Protein AF-A0A967FEP1-F1 (afdb_monomer_lite)

Structure (mmCIF, N/CA/C/O backbone):
data_AF-A0A967FEP1-F1
#
_entry.id   AF-A0A967FEP1-F1
#
loop_
_atom_site.group_PDB
_atom_site.id
_atom_site.type_symbol
_atom_site.label_atom_id
_atom_site.label_alt_id
_atom_site.label_comp_id
_atom_site.label_asym_id
_atom_site.label_entity_id
_atom_site.label_seq_id
_atom_site.pdbx_PDB_ins_code
_atom_site.Cartn_x
_atom_site.Cartn_y
_atom_site.Cartn_z
_atom_site.occupancy
_atom_site.B_iso_or_equiv
_atom_site.auth_seq_id
_atom_site.auth_comp_id
_atom_site.auth_asym_id
_atom_site.auth_atom_id
_atom_site.pdbx_PDB_model_num
ATOM 1 N N . LEU A 1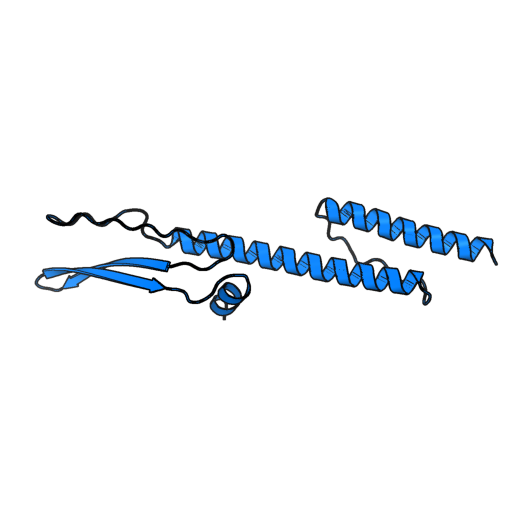 1 ? -27.748 -4.815 37.828 1.00 55.31 1 LEU A N 1
ATOM 2 C CA . LEU A 1 1 ? -26.373 -5.182 37.407 1.00 55.31 1 LEU A CA 1
ATOM 3 C C . LEU A 1 1 ? -26.367 -5.993 36.111 1.00 55.31 1 LEU A C 1
ATOM 5 O O . LEU A 1 1 ? -25.849 -5.476 35.133 1.00 55.31 1 LEU A O 1
ATOM 9 N N . ILE A 1 2 ? -27.031 -7.157 36.043 1.00 57.78 2 ILE A N 1
ATOM 10 C CA . ILE A 1 2 ? -27.041 -8.029 34.844 1.00 57.78 2 ILE A CA 1
ATOM 11 C C . ILE A 1 2 ? -27.476 -7.289 33.562 1.00 57.78 2 ILE A C 1
ATOM 13 O O . ILE A 1 2 ? -26.690 -7.226 32.628 1.00 57.78 2 ILE A O 1
ATOM 17 N N . LYS A 1 3 ? -28.641 -6.614 33.545 1.00 60.53 3 LYS A N 1
ATOM 18 C CA . LYS A 1 3 ? -29.136 -5.864 32.362 1.00 60.53 3 LYS A CA 1
ATOM 19 C C . LYS A 1 3 ? -28.163 -4.811 31.803 1.00 60.53 3 LYS A C 1
ATOM 21 O O . LYS A 1 3 ? -28.164 -4.559 30.603 1.00 60.53 3 LYS A O 1
ATOM 26 N N . ILE A 1 4 ? -27.358 -4.180 32.661 1.00 63.31 4 ILE A N 1
ATOM 27 C CA . ILE A 1 4 ? -26.424 -3.116 32.252 1.00 63.31 4 ILE A CA 1
ATOM 28 C C . ILE A 1 4 ? -25.209 -3.723 31.544 1.00 63.31 4 ILE A C 1
ATOM 30 O O . ILE A 1 4 ? -24.748 -3.183 30.540 1.00 63.31 4 ILE A O 1
ATOM 34 N N . VAL A 1 5 ? -24.720 -4.859 32.044 1.00 61.97 5 VAL A N 1
ATOM 35 C CA . VAL A 1 5 ? -23.590 -5.583 31.450 1.00 61.97 5 VAL A CA 1
ATOM 36 C C . VAL A 1 5 ? -23.993 -6.162 30.092 1.00 61.97 5 VAL A C 1
ATOM 38 O O . VAL A 1 5 ? -23.306 -5.917 29.106 1.00 61.97 5 VAL A O 1
ATOM 41 N N . THR A 1 6 ? -25.162 -6.810 29.994 1.00 68.81 6 THR A N 1
ATOM 42 C CA . THR A 1 6 ? -25.644 -7.382 28.722 1.00 68.81 6 THR A CA 1
ATOM 43 C C . THR A 1 6 ? -25.871 -6.309 27.656 1.00 68.81 6 THR A C 1
ATOM 45 O O . THR A 1 6 ? -25.476 -6.488 26.507 1.00 68.81 6 THR A O 1
ATOM 48 N N . GLY A 1 7 ? -26.458 -5.164 28.029 1.00 73.75 7 GLY A N 1
ATOM 49 C CA . GLY A 1 7 ? -26.685 -4.057 27.097 1.00 73.75 7 GLY A CA 1
ATOM 50 C C . GLY A 1 7 ? -25.388 -3.465 26.534 1.00 73.75 7 GLY A C 1
ATOM 51 O O . GLY A 1 7 ? -25.317 -3.156 25.345 1.00 73.75 7 GLY A O 1
ATOM 52 N N . ARG A 1 8 ? -24.337 -3.361 27.360 1.00 72.75 8 ARG A N 1
ATOM 53 C CA . ARG A 1 8 ? -23.022 -2.870 26.919 1.00 72.75 8 ARG A CA 1
ATOM 54 C C . ARG A 1 8 ? -22.355 -3.825 25.935 1.00 72.75 8 ARG A C 1
ATOM 56 O O . ARG A 1 8 ? -21.932 -3.369 24.876 1.00 72.75 8 ARG A O 1
ATOM 63 N N . THR A 1 9 ? -22.329 -5.122 26.228 1.00 79.75 9 THR A N 1
ATOM 64 C CA . THR A 1 9 ? -21.749 -6.135 25.331 1.00 79.75 9 THR A CA 1
ATOM 65 C C . THR A 1 9 ? -22.437 -6.146 23.967 1.00 79.75 9 THR A C 1
ATOM 67 O O . THR A 1 9 ? -21.765 -6.085 22.940 1.00 79.75 9 THR A O 1
ATOM 70 N N . VAL A 1 10 ? -23.775 -6.130 23.944 1.00 84.81 10 VAL A N 1
ATOM 71 C CA . VAL A 1 10 ? -24.552 -6.100 22.693 1.00 84.81 10 VAL A CA 1
ATOM 72 C C . VAL A 1 10 ? -24.259 -4.833 21.887 1.00 84.81 10 VAL A C 1
ATOM 74 O O . VAL A 1 10 ? -24.097 -4.908 20.670 1.00 84.81 10 VAL A O 1
ATOM 77 N N . SER A 1 11 ? -24.138 -3.677 22.549 1.00 85.12 11 SER A N 1
ATOM 78 C CA . SER A 1 11 ? -23.812 -2.424 21.859 1.00 85.12 11 SER A CA 1
ATOM 79 C C . SER A 1 11 ? -22.428 -2.456 21.205 1.00 85.12 11 SER A C 1
ATOM 81 O O . SER A 1 11 ? -22.302 -2.076 20.048 1.00 85.12 11 SER A O 1
ATOM 83 N N . SER A 1 12 ? -21.412 -2.985 21.893 1.00 86.56 12 SER A N 1
ATOM 84 C CA . SER A 1 12 ? -20.052 -3.073 21.351 1.00 86.56 12 SER A CA 1
ATOM 85 C C . SER A 1 12 ? -19.963 -4.023 20.157 1.00 86.56 12 SER A C 1
ATOM 87 O O . SER A 1 12 ? -19.305 -3.707 19.172 1.00 86.56 12 SER A O 1
ATOM 89 N N . ILE A 1 13 ? -20.654 -5.167 20.207 1.00 88.56 13 ILE A N 1
ATOM 90 C CA . ILE A 1 13 ? -20.698 -6.107 19.076 1.00 88.56 13 ILE A CA 1
ATOM 91 C C . ILE A 1 13 ? -21.392 -5.461 17.871 1.00 88.56 13 ILE A C 1
ATOM 93 O O . ILE A 1 13 ? -20.910 -5.582 16.746 1.00 88.56 13 ILE A O 1
ATOM 97 N N . LYS A 1 14 ? -22.488 -4.728 18.100 1.00 89.88 14 LYS A N 1
ATOM 98 C CA . LYS A 1 14 ? -23.180 -3.986 17.040 1.00 89.88 14 LYS A CA 1
ATOM 99 C C . LYS A 1 14 ? -22.276 -2.923 16.407 1.00 89.88 14 LYS A C 1
ATOM 101 O O . LYS A 1 14 ? -22.254 -2.816 15.186 1.00 89.88 14 LYS A O 1
ATOM 106 N N . ASP A 1 15 ? -21.516 -2.185 17.216 1.00 89.88 15 ASP A N 1
ATOM 107 C CA . ASP A 1 15 ? -20.563 -1.178 16.731 1.00 89.88 15 ASP A CA 1
ATOM 108 C C . ASP A 1 15 ? -19.479 -1.813 15.838 1.00 89.88 15 ASP A C 1
ATOM 110 O O . ASP A 1 15 ? -19.173 -1.284 14.770 1.00 89.88 15 ASP A O 1
ATOM 114 N N . ILE A 1 16 ? -18.938 -2.972 16.235 1.00 90.25 16 ILE A N 1
ATOM 115 C CA . ILE A 1 16 ? -17.950 -3.723 15.441 1.00 90.25 16 ILE A CA 1
ATOM 116 C C . ILE A 1 16 ? -18.553 -4.211 14.122 1.00 90.25 16 ILE A C 1
ATOM 118 O O . ILE A 1 16 ? -17.927 -4.050 13.077 1.00 90.25 16 ILE A O 1
ATOM 122 N N . SER A 1 17 ? -19.767 -4.765 14.148 1.00 90.81 17 SER A N 1
ATOM 123 C CA . SER A 1 17 ? -20.455 -5.222 12.933 1.00 90.81 17 SER A CA 1
ATOM 124 C C . SER A 1 17 ? -20.674 -4.077 11.944 1.00 90.81 17 SER A C 1
ATOM 126 O O . SER A 1 17 ? -20.348 -4.212 10.770 1.00 90.81 17 SER A O 1
ATOM 128 N N . LEU A 1 18 ? -21.156 -2.925 12.421 1.00 89.62 18 LEU A N 1
ATOM 129 C CA . LEU A 1 18 ? -21.359 -1.743 11.579 1.00 89.62 18 LEU A CA 1
ATOM 130 C C . LEU A 1 18 ? -20.041 -1.224 10.993 1.00 89.62 18 LEU A C 1
ATOM 132 O O . LEU A 1 18 ? -19.996 -0.805 9.837 1.00 89.62 18 LEU A O 1
ATOM 136 N N . ALA A 1 19 ? -18.960 -1.253 11.774 1.00 90.31 19 ALA A N 1
ATOM 137 C CA . ALA A 1 19 ? -17.644 -0.875 11.278 1.00 90.31 19 ALA A CA 1
ATOM 138 C C . ALA A 1 19 ? -17.123 -1.861 10.222 1.00 90.31 19 ALA A C 1
ATOM 140 O O . ALA A 1 19 ? -16.536 -1.429 9.233 1.00 90.31 19 ALA A O 1
ATOM 141 N N . ALA A 1 20 ? -17.348 -3.165 10.399 1.00 89.94 20 ALA A N 1
ATOM 142 C CA . ALA A 1 20 ? -16.960 -4.186 9.429 1.00 89.94 20 ALA A CA 1
ATOM 143 C C . ALA A 1 20 ? -17.694 -4.007 8.088 1.00 89.94 20 ALA A C 1
ATOM 145 O O . ALA A 1 20 ? -17.049 -4.026 7.039 1.00 89.94 20 ALA A O 1
ATOM 146 N N . ASP A 1 21 ? -19.002 -3.734 8.126 1.00 90.44 21 ASP A N 1
ATOM 147 C CA . ASP A 1 21 ? -19.793 -3.418 6.930 1.00 90.44 21 ASP A CA 1
ATOM 148 C C . ASP A 1 21 ? -19.269 -2.155 6.227 1.00 90.44 21 ASP A C 1
ATOM 150 O O . ASP A 1 21 ? -19.153 -2.112 5.001 1.00 90.44 21 ASP A O 1
ATOM 154 N N . GLY A 1 22 ? -18.877 -1.136 7.001 1.00 88.31 22 GLY A N 1
ATOM 155 C CA . GLY A 1 22 ? -18.244 0.072 6.471 1.00 88.31 22 GLY A CA 1
ATOM 156 C C . GLY A 1 22 ? -16.914 -0.209 5.762 1.00 88.31 22 GLY A C 1
ATOM 157 O O . GLY A 1 22 ? -16.681 0.302 4.665 1.00 88.31 22 GLY A O 1
ATOM 158 N N . ILE A 1 23 ? -16.061 -1.061 6.340 1.00 88.56 23 ILE A N 1
ATOM 159 C CA . ILE A 1 23 ? -14.778 -1.460 5.736 1.00 88.56 23 ILE A CA 1
ATOM 160 C C . ILE A 1 23 ? -14.997 -2.197 4.412 1.00 88.56 23 ILE A C 1
ATOM 162 O O . ILE A 1 23 ? -14.259 -1.947 3.459 1.00 88.56 23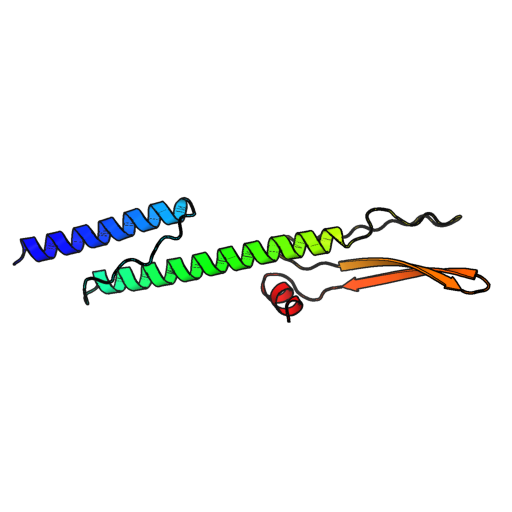 ILE A O 1
ATOM 166 N N . ALA A 1 24 ? -16.015 -3.057 4.318 1.00 83.44 24 ALA A N 1
ATOM 167 C CA . ALA A 1 24 ? -16.345 -3.764 3.078 1.00 83.44 24 ALA A CA 1
ATOM 168 C C . ALA A 1 24 ? -16.708 -2.806 1.927 1.00 83.44 24 ALA A C 1
ATOM 170 O O . ALA A 1 24 ? -16.496 -3.129 0.761 1.00 83.44 24 ALA A O 1
ATOM 171 N N . GLN A 1 25 ? -17.192 -1.604 2.249 1.00 86.25 25 GLN A N 1
ATOM 172 C CA . GLN A 1 25 ? -17.471 -0.529 1.292 1.00 86.25 25 GLN A CA 1
ATOM 173 C C . GLN A 1 25 ? -16.279 0.429 1.089 1.00 86.25 25 GLN A C 1
ATOM 175 O O . GLN A 1 25 ? -16.415 1.463 0.438 1.00 86.25 25 GLN A O 1
ATOM 180 N N . GLY A 1 26 ? -15.107 0.118 1.655 1.00 83.00 26 GLY A N 1
ATOM 181 C CA . GLY A 1 26 ? -13.899 0.944 1.571 1.00 83.00 26 GLY A CA 1
ATOM 182 C C . GLY A 1 26 ? -13.844 2.105 2.570 1.00 83.00 26 GLY A C 1
ATOM 183 O O . GLY A 1 26 ? -12.928 2.927 2.507 1.00 83.00 26 GLY A O 1
ATOM 184 N N . ASN A 1 27 ? -14.783 2.191 3.516 1.00 86.12 27 ASN A N 1
ATOM 185 C CA . ASN A 1 27 ? -14.792 3.228 4.543 1.00 86.12 27 ASN A CA 1
ATOM 186 C C . ASN A 1 27 ? -13.990 2.790 5.778 1.00 86.12 27 ASN A C 1
ATOM 188 O O . ASN A 1 27 ? -14.516 2.207 6.726 1.00 86.12 27 ASN A O 1
ATOM 192 N N . PHE A 1 28 ? -12.701 3.127 5.788 1.00 81.69 28 PHE A N 1
ATOM 193 C CA . PHE A 1 28 ? -11.798 2.907 6.923 1.00 81.69 28 PHE A CA 1
ATOM 194 C C . PHE A 1 28 ? -11.917 4.032 7.956 1.00 81.69 28 PHE A C 1
ATOM 196 O O . PHE A 1 28 ? -10.958 4.788 8.167 1.00 81.69 28 PHE A O 1
ATOM 203 N N . GLY A 1 29 ? -13.117 4.166 8.530 1.00 74.75 29 GLY A N 1
ATOM 204 C CA . GLY A 1 29 ? -13.492 5.187 9.507 1.00 74.75 29 GLY A CA 1
ATOM 205 C C . GLY A 1 29 ? -12.610 5.225 10.765 1.00 74.75 29 GLY A C 1
ATOM 206 O O . GLY A 1 29 ? -11.531 4.638 10.848 1.00 74.75 29 GLY A O 1
ATOM 207 N N . LYS A 1 30 ? -13.043 5.977 11.781 1.00 77.31 30 LYS A N 1
ATOM 208 C CA . LYS A 1 30 ? -12.270 6.098 13.028 1.00 77.31 30 LYS A CA 1
ATOM 209 C C . LYS A 1 30 ? -12.243 4.772 13.794 1.00 77.31 30 LYS A C 1
ATOM 211 O O . LYS A 1 30 ? -13.209 4.017 13.771 1.00 77.31 30 LYS A O 1
ATOM 216 N N . LEU A 1 31 ? -11.139 4.543 14.509 1.00 80.88 31 LEU A N 1
ATOM 217 C CA . LEU A 1 31 ? -10.980 3.408 15.420 1.00 80.88 31 LEU A CA 1
ATOM 218 C C . LEU A 1 31 ? -12.140 3.357 16.418 1.00 80.88 31 LEU A C 1
ATOM 220 O O . LEU A 1 31 ? -12.542 4.387 16.970 1.00 80.88 31 LEU A O 1
ATOM 224 N N . LEU A 1 32 ? -12.644 2.153 16.672 1.00 90.25 32 LEU A N 1
ATOM 225 C CA . LEU A 1 32 ? -13.695 1.948 17.656 1.00 90.25 32 LEU A CA 1
ATOM 226 C C . LEU A 1 32 ? -13.137 2.169 19.068 1.00 90.25 32 LEU A C 1
ATOM 228 O O . LEU A 1 32 ? -12.050 1.669 19.383 1.00 90.25 32 LEU A O 1
ATOM 232 N N . PRO A 1 33 ? -13.849 2.897 19.942 1.00 88.69 33 PRO A N 1
ATOM 233 C CA . PRO A 1 33 ? -13.404 3.103 21.310 1.00 88.69 33 PRO A CA 1
ATOM 234 C C . PRO A 1 33 ? -13.458 1.787 22.090 1.00 88.69 33 PRO A C 1
ATOM 236 O O . PRO A 1 33 ? -14.469 1.085 22.090 1.00 88.69 33 PRO A O 1
ATOM 239 N N . VAL A 1 34 ? -12.383 1.479 22.810 1.00 90.31 34 VAL A N 1
ATOM 240 C CA . VAL A 1 34 ? -12.322 0.306 23.687 1.00 90.31 34 VAL A CA 1
ATOM 241 C C . VAL A 1 34 ? -13.015 0.650 25.006 1.00 90.31 34 VAL A C 1
ATOM 243 O O . VAL A 1 34 ? -12.455 1.346 25.849 1.00 90.31 34 VAL A O 1
ATOM 246 N N . LYS A 1 35 ? -14.267 0.206 25.161 1.00 86.25 35 LYS A N 1
ATOM 247 C CA . LYS A 1 35 ? -15.136 0.572 26.299 1.00 86.25 35 LYS A CA 1
ATOM 248 C C . LYS A 1 35 ? -14.947 -0.321 27.533 1.00 86.25 35 LYS A C 1
ATOM 250 O O . LYS A 1 35 ? -15.364 0.062 28.624 1.00 86.25 35 LYS A O 1
ATOM 255 N N . THR A 1 36 ? -14.369 -1.509 27.363 1.00 84.25 36 THR A N 1
ATOM 256 C CA . THR A 1 36 ? -14.270 -2.553 28.394 1.00 84.25 36 THR A CA 1
ATOM 257 C C . THR A 1 36 ? -12.869 -3.175 28.426 1.00 84.25 36 THR A C 1
ATOM 259 O O . THR A 1 36 ? -12.104 -3.073 27.466 1.00 84.25 36 THR A O 1
ATOM 262 N N . GLN A 1 37 ? -12.505 -3.788 29.556 1.00 88.00 37 GLN A N 1
ATOM 263 C CA . GLN A 1 37 ? -11.235 -4.514 29.737 1.00 88.00 37 GLN A CA 1
ATOM 264 C C . GLN A 1 37 ? -11.416 -6.043 29.694 1.00 88.00 37 GLN A C 1
ATOM 266 O O . GLN A 1 37 ? -10.526 -6.778 30.098 1.00 88.00 37 GLN A O 1
ATOM 271 N N . ASP A 1 38 ? -12.566 -6.503 29.211 1.00 89.12 38 ASP A N 1
ATOM 272 C CA . ASP A 1 38 ? -12.935 -7.911 29.044 1.00 89.12 38 ASP A CA 1
ATOM 273 C C . ASP A 1 38 ? -12.648 -8.399 27.605 1.00 89.12 38 ASP A C 1
ATOM 275 O O . ASP A 1 38 ? -11.997 -7.707 26.809 1.00 89.12 38 ASP A O 1
ATOM 279 N N . GLU A 1 39 ? -13.169 -9.574 27.252 1.00 89.44 39 GLU A N 1
ATOM 280 C CA . GLU A 1 39 ? -13.043 -10.198 25.932 1.00 89.44 39 GLU A CA 1
ATOM 281 C C . GLU A 1 39 ? -13.624 -9.316 24.815 1.00 89.44 39 GLU A C 1
ATOM 283 O O . GLU A 1 39 ? -13.108 -9.285 23.699 1.00 89.44 39 GLU A O 1
ATOM 288 N N . VAL A 1 40 ? -14.669 -8.534 25.106 1.00 90.19 40 VAL A N 1
ATOM 289 C CA . VAL A 1 40 ? -15.271 -7.593 24.144 1.00 90.19 40 VAL A CA 1
ATOM 290 C C . VAL A 1 40 ? -14.311 -6.437 23.864 1.00 90.19 40 VAL A C 1
ATOM 292 O O . VAL A 1 40 ? -14.166 -5.980 22.723 1.00 90.19 40 VAL A O 1
ATOM 295 N N . GLY A 1 41 ? -13.615 -5.972 24.900 1.00 90.75 41 GLY A N 1
ATOM 296 C CA . GLY A 1 41 ? -12.561 -4.974 24.775 1.00 90.75 41 GLY A CA 1
ATOM 297 C C . GLY A 1 41 ? -11.373 -5.491 23.969 1.00 90.75 41 GLY A C 1
ATOM 298 O O . GLY A 1 41 ? -10.834 -4.772 23.124 1.00 90.75 41 GLY A O 1
ATOM 299 N N . GLU A 1 42 ? -10.981 -6.744 24.191 1.00 93.50 42 GLU A N 1
ATOM 300 C CA . GLU A 1 42 ? -9.924 -7.404 23.424 1.00 93.50 42 GLU A CA 1
ATOM 301 C C . GLU A 1 42 ? -10.302 -7.575 21.951 1.00 93.50 42 GLU A C 1
ATOM 303 O O . GLU A 1 42 ? -9.519 -7.211 21.072 1.00 93.50 42 GLU A O 1
ATOM 308 N N . LEU A 1 43 ? -11.527 -8.019 21.669 1.00 91.81 43 LEU A N 1
ATOM 309 C CA . LEU A 1 43 ? -12.049 -8.130 20.310 1.00 91.81 43 LEU A CA 1
ATOM 310 C C . LEU A 1 43 ? -12.017 -6.777 19.588 1.00 91.81 43 LEU A C 1
ATOM 312 O O . LEU A 1 43 ? -11.573 -6.699 18.444 1.00 91.81 43 LEU A O 1
ATOM 316 N N . THR A 1 44 ? -12.410 -5.699 20.274 1.00 92.69 44 THR A N 1
ATOM 317 C CA . THR A 1 44 ? -12.357 -4.333 19.726 1.00 92.69 44 THR A CA 1
ATOM 318 C C . THR A 1 44 ? -10.922 -3.929 19.368 1.00 92.69 44 THR A C 1
ATOM 320 O O . THR A 1 44 ? -10.682 -3.361 18.303 1.00 92.69 44 THR A O 1
ATOM 323 N N . ARG A 1 45 ? -9.939 -4.248 20.225 1.00 94.12 45 ARG A N 1
ATOM 324 C CA . ARG A 1 45 ? -8.512 -3.990 19.952 1.00 94.12 45 ARG A CA 1
ATOM 325 C C . ARG A 1 45 ? -8.013 -4.779 18.742 1.00 94.12 45 ARG A C 1
ATOM 327 O O . ARG A 1 45 ? -7.361 -4.202 17.872 1.00 94.12 45 ARG A O 1
ATOM 334 N N . SER A 1 46 ? -8.339 -6.066 18.668 1.00 93.75 46 SER A N 1
ATOM 335 C CA . SER A 1 46 ? -7.953 -6.940 17.555 1.00 93.75 46 SER A CA 1
ATOM 336 C C . SER A 1 46 ? -8.575 -6.487 16.233 1.00 93.75 46 SER A C 1
ATOM 338 O O . SER A 1 46 ? -7.876 -6.406 15.223 1.00 93.75 46 SER A O 1
ATOM 340 N N . PHE A 1 47 ? -9.849 -6.091 16.252 1.00 92.56 47 PHE A N 1
ATOM 341 C CA . PHE A 1 47 ? -10.536 -5.512 15.100 1.00 92.56 47 PHE A CA 1
ATOM 342 C C . PHE A 1 47 ? -9.869 -4.212 14.630 1.00 92.56 47 PHE A C 1
ATOM 344 O O . PHE A 1 47 ? -9.515 -4.082 13.460 1.00 92.56 47 PHE A O 1
ATOM 351 N N . ASN A 1 48 ? -9.614 -3.278 15.550 1.00 93.12 48 ASN A N 1
ATOM 352 C CA . ASN A 1 48 ? -8.924 -2.021 15.253 1.00 93.12 48 ASN A CA 1
ATOM 353 C C . ASN A 1 48 ? -7.536 -2.250 14.631 1.00 93.12 48 ASN A C 1
ATOM 355 O O . ASN A 1 48 ? -7.176 -1.582 13.660 1.00 93.12 48 ASN A O 1
ATOM 359 N N . LYS A 1 49 ? -6.765 -3.210 15.161 1.00 93.25 49 LYS A N 1
ATOM 360 C CA . LYS A 1 49 ? -5.452 -3.586 14.618 1.00 93.25 49 LYS A CA 1
ATOM 361 C C . LYS A 1 49 ? -5.569 -4.125 13.191 1.00 93.25 49 LYS A C 1
ATOM 363 O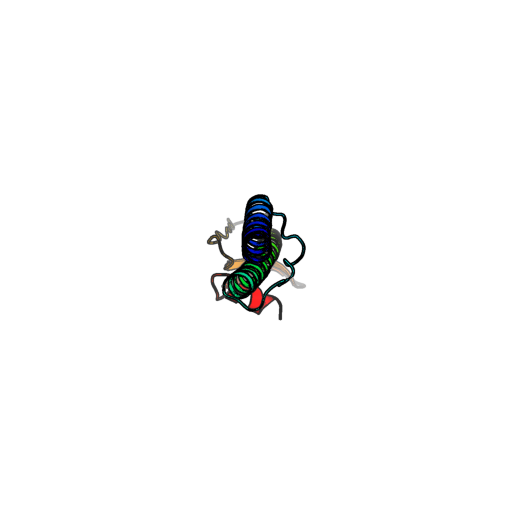 O . LYS A 1 49 ? -4.810 -3.700 12.323 1.00 93.25 49 LYS A O 1
ATOM 368 N N . MET A 1 50 ? -6.524 -5.020 12.942 1.00 92.19 50 MET A N 1
ATOM 369 C CA . MET A 1 50 ? -6.766 -5.590 11.615 1.00 92.19 50 MET A CA 1
ATOM 370 C C . MET A 1 50 ? -7.183 -4.516 10.606 1.00 92.19 50 MET A C 1
ATOM 372 O O . MET A 1 50 ? -6.625 -4.458 9.513 1.00 92.19 50 MET A O 1
ATOM 376 N N . MET A 1 51 ? -8.106 -3.628 10.987 1.00 90.88 51 MET A N 1
ATOM 377 C CA . MET A 1 51 ? -8.546 -2.511 10.148 1.00 90.88 51 MET A CA 1
ATOM 378 C C . MET A 1 51 ? -7.374 -1.602 9.768 1.00 90.88 51 MET A C 1
ATOM 380 O O . MET A 1 51 ? -7.231 -1.240 8.602 1.00 90.88 51 MET A O 1
ATOM 384 N N . PHE A 1 52 ? -6.525 -1.249 10.737 1.00 89.12 52 PHE A N 1
ATOM 385 C CA . PHE A 1 52 ? -5.351 -0.416 10.491 1.00 89.12 52 PHE A CA 1
ATOM 386 C C . PHE A 1 52 ? -4.383 -1.081 9.503 1.00 89.12 52 PHE A C 1
ATOM 388 O O . PHE A 1 52 ? -4.013 -0.480 8.498 1.00 89.12 52 PHE A O 1
ATOM 395 N N . GLN A 1 53 ? -4.039 -2.350 9.735 1.00 89.31 53 GLN A N 1
ATOM 396 C CA . GLN A 1 53 ? -3.143 -3.101 8.852 1.00 89.31 53 GLN A CA 1
ATOM 397 C C . GLN A 1 53 ? -3.713 -3.272 7.440 1.00 89.31 53 GLN A C 1
ATOM 399 O O . GLN A 1 53 ? -2.971 -3.193 6.462 1.00 89.31 53 GLN A O 1
ATOM 404 N N . LEU A 1 54 ? -5.022 -3.499 7.316 1.00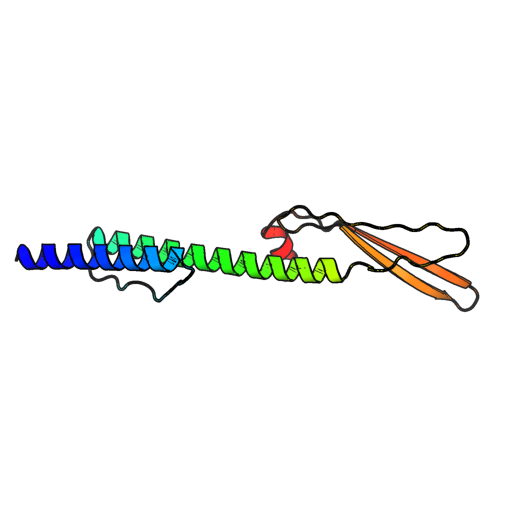 88.44 54 LEU A N 1
ATOM 405 C CA . LEU A 1 54 ? -5.686 -3.606 6.021 1.00 88.44 54 LEU A CA 1
ATOM 406 C C . LEU A 1 54 ? -5.640 -2.275 5.261 1.00 88.44 54 LEU A C 1
ATOM 408 O O . LEU A 1 54 ? -5.297 -2.261 4.079 1.00 88.44 54 LEU A O 1
ATOM 412 N N . LYS A 1 55 ? -5.926 -1.161 5.944 1.00 87.56 55 LYS A N 1
ATOM 413 C CA . LYS A 1 55 ? -5.853 0.187 5.369 1.00 87.56 55 LYS A CA 1
ATOM 414 C C . LYS A 1 55 ? -4.454 0.500 4.840 1.00 87.56 55 LYS A C 1
ATOM 416 O O . LYS A 1 55 ? -4.324 0.963 3.708 1.00 87.56 55 LYS A O 1
ATOM 421 N N . ASP A 1 56 ? -3.420 0.213 5.628 1.00 86.44 56 ASP A N 1
ATOM 422 C CA . ASP A 1 56 ? -2.030 0.433 5.220 1.00 86.44 56 ASP A CA 1
ATOM 423 C C . ASP A 1 56 ? -1.648 -0.436 4.019 1.00 86.44 56 ASP A C 1
ATOM 425 O O . ASP A 1 56 ? -1.075 0.070 3.055 1.00 86.44 56 ASP A O 1
ATOM 429 N N . ARG A 1 57 ? -2.033 -1.719 4.013 1.00 84.69 57 ARG A N 1
ATOM 430 C CA . ARG A 1 57 ? -1.793 -2.613 2.866 1.00 84.69 57 ARG A CA 1
ATOM 431 C C . ARG A 1 57 ? -2.442 -2.102 1.585 1.00 84.69 57 ARG A C 1
ATOM 433 O O . ARG A 1 57 ? -1.804 -2.125 0.537 1.00 84.69 57 ARG A O 1
ATOM 440 N N . ILE A 1 58 ? -3.685 -1.628 1.661 1.00 85.81 58 ILE A N 1
ATOM 441 C CA . ILE A 1 58 ? -4.390 -1.065 0.502 1.00 85.81 58 ILE A CA 1
ATOM 442 C C . ILE A 1 58 ? -3.687 0.198 0.011 1.00 85.81 58 ILE A C 1
ATOM 444 O O . ILE A 1 58 ? -3.452 0.330 -1.187 1.00 85.81 58 ILE A O 1
ATOM 448 N N . ARG A 1 59 ? -3.297 1.096 0.923 1.00 84.94 59 ARG A N 1
ATOM 449 C CA . ARG A 1 59 ? -2.582 2.327 0.570 1.00 84.94 59 ARG A CA 1
ATOM 450 C C . ARG A 1 59 ? -1.253 2.038 -0.123 1.00 84.94 59 ARG A C 1
ATOM 452 O O . ARG A 1 59 ? -0.954 2.665 -1.134 1.00 84.94 59 ARG A O 1
ATOM 459 N N . ILE A 1 60 ? -0.473 1.094 0.405 1.00 82.38 60 ILE A N 1
ATOM 460 C CA . ILE A 1 60 ? 0.789 0.669 -0.210 1.00 82.38 60 ILE A CA 1
ATOM 461 C C . ILE A 1 60 ? 0.506 0.113 -1.603 1.00 82.38 60 ILE A C 1
ATOM 463 O O . ILE A 1 60 ? 1.084 0.595 -2.568 1.00 82.38 60 ILE A O 1
ATOM 467 N N . LYS A 1 61 ? -0.450 -0.814 -1.739 1.00 79.50 61 LYS A N 1
ATOM 468 C CA . LYS A 1 61 ? -0.818 -1.389 -3.040 1.00 79.50 61 LYS A CA 1
ATOM 469 C C . LYS A 1 61 ? -1.228 -0.323 -4.065 1.00 79.50 61 LYS A C 1
ATOM 471 O O . LYS A 1 61 ? -0.837 -0.406 -5.221 1.00 79.50 61 LYS A O 1
ATOM 476 N N . GLN A 1 62 ? -1.974 0.699 -3.651 1.00 82.75 62 GLN A N 1
ATOM 477 C CA . GLN A 1 62 ? -2.340 1.813 -4.530 1.00 82.75 62 GLN A CA 1
ATOM 478 C C . GLN A 1 62 ? -1.123 2.631 -4.974 1.00 82.75 62 GLN A C 1
ATOM 480 O O . GLN A 1 62 ? -1.006 2.938 -6.156 1.00 82.75 62 GLN A O 1
ATOM 485 N N . ALA A 1 63 ? -0.208 2.956 -4.057 1.00 77.81 63 ALA A N 1
ATOM 486 C CA . ALA A 1 63 ? 1.018 3.676 -4.399 1.00 77.81 63 ALA A CA 1
ATOM 487 C C . ALA A 1 63 ? 1.888 2.884 -5.390 1.00 77.81 63 ALA A C 1
ATOM 489 O O . ALA A 1 63 ? 2.436 3.459 -6.326 1.00 77.81 63 ALA A O 1
ATOM 490 N N . LEU A 1 64 ? 1.949 1.561 -5.223 1.00 73.81 64 LEU A N 1
ATOM 491 C CA . LEU A 1 64 ? 2.642 0.662 -6.142 1.00 73.81 64 LEU A CA 1
ATOM 492 C C . LEU A 1 64 ? 2.033 0.655 -7.540 1.00 73.81 64 LEU A C 1
ATOM 494 O O . LEU A 1 64 ? 2.767 0.742 -8.519 1.00 73.81 64 LEU A O 1
ATOM 498 N N . ASN A 1 65 ? 0.704 0.591 -7.639 1.00 73.94 65 ASN A N 1
ATOM 499 C CA . ASN A 1 65 ? 0.019 0.635 -8.929 1.00 73.94 65 ASN A CA 1
ATOM 500 C C . ASN A 1 65 ? 0.342 1.930 -9.691 1.00 73.94 65 ASN A C 1
ATOM 502 O O . ASN A 1 65 ? 0.612 1.883 -10.885 1.00 73.94 65 ASN A O 1
ATOM 506 N N . VAL A 1 66 ? 0.373 3.070 -8.993 1.00 78.69 66 VAL A N 1
ATOM 507 C CA . VAL A 1 66 ? 0.746 4.359 -9.599 1.00 78.69 66 VAL A CA 1
ATOM 508 C C . VAL A 1 66 ? 2.209 4.358 -10.045 1.00 78.69 66 VAL A C 1
ATOM 510 O O . VAL A 1 66 ? 2.513 4.794 -11.150 1.00 78.69 66 VAL A O 1
ATOM 513 N N . ALA A 1 67 ? 3.126 3.851 -9.217 1.00 72.38 67 ALA A N 1
ATOM 514 C CA . ALA A 1 67 ? 4.537 3.752 -9.589 1.0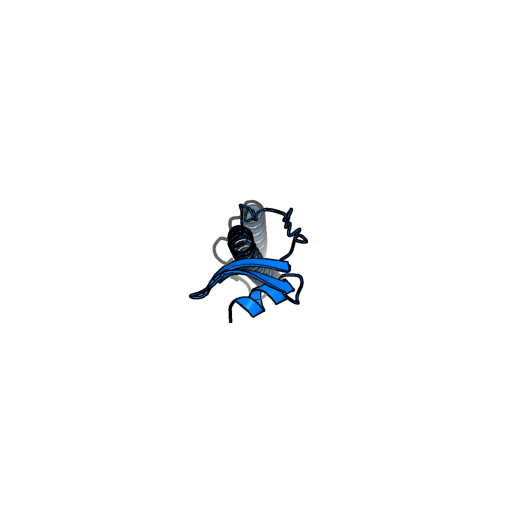0 72.38 67 ALA A CA 1
ATOM 515 C C . ALA A 1 67 ? 4.745 2.866 -10.832 1.00 72.38 67 ALA A C 1
ATOM 517 O O . ALA A 1 67 ? 5.542 3.208 -11.704 1.00 72.38 67 ALA A O 1
ATOM 518 N N . MET A 1 68 ? 3.989 1.770 -10.943 1.00 71.44 68 MET A N 1
ATOM 519 C CA . MET A 1 68 ? 4.000 0.892 -12.114 1.00 71.44 68 MET A CA 1
ATOM 520 C C . MET A 1 68 ? 3.512 1.612 -13.374 1.00 71.44 68 MET A C 1
ATOM 522 O O . MET A 1 68 ? 4.151 1.515 -14.417 1.00 71.44 68 MET A O 1
ATOM 526 N N . GLU A 1 69 ? 2.416 2.366 -13.277 1.00 73.69 69 GLU A N 1
ATOM 527 C CA . GLU A 1 69 ? 1.887 3.157 -14.392 1.00 73.69 69 GLU A CA 1
ATOM 528 C C . GLU A 1 69 ? 2.909 4.197 -14.876 1.00 73.69 69 GLU A C 1
ATOM 530 O O . GLU A 1 69 ? 3.126 4.355 -16.076 1.00 73.69 69 GLU A O 1
ATOM 535 N N . VAL A 1 70 ? 3.605 4.868 -13.952 1.00 75.94 70 VAL A N 1
ATOM 536 C CA . VAL A 1 70 ? 4.685 5.804 -14.297 1.00 75.94 70 VAL A CA 1
ATOM 537 C C . VAL A 1 70 ? 5.828 5.088 -15.019 1.00 75.94 70 VAL A C 1
ATOM 539 O O . VAL A 1 70 ? 6.267 5.570 -16.057 1.00 75.94 70 VAL A O 1
ATOM 542 N N . GLN A 1 71 ? 6.286 3.934 -14.521 1.00 68.00 71 GLN A N 1
ATOM 543 C CA . GLN A 1 71 ? 7.347 3.157 -15.176 1.00 68.00 71 GLN A CA 1
ATOM 544 C C . GLN A 1 71 ? 6.965 2.695 -16.583 1.00 68.00 71 GLN A C 1
ATOM 546 O O . GLN A 1 71 ? 7.786 2.773 -17.491 1.00 68.00 71 GLN A O 1
ATOM 551 N N . GLN A 1 72 ? 5.723 2.256 -16.784 1.00 70.88 72 GLN A N 1
ATOM 552 C CA . GLN A 1 72 ? 5.236 1.854 -18.104 1.00 70.88 72 GLN A CA 1
ATOM 553 C C . GLN A 1 72 ? 5.206 3.029 -19.085 1.00 70.88 72 GLN A C 1
ATOM 555 O O . GLN A 1 72 ? 5.552 2.860 -20.250 1.00 70.88 72 GLN A O 1
ATOM 560 N N . ASN A 1 73 ? 4.857 4.225 -18.607 1.00 73.31 73 ASN A N 1
ATOM 561 C CA . ASN A 1 73 ? 4.863 5.444 -19.414 1.00 73.31 73 ASN A CA 1
ATOM 562 C C . ASN A 1 73 ? 6.272 5.995 -19.705 1.00 73.31 73 ASN A C 1
ATOM 564 O O . ASN A 1 73 ? 6.403 6.876 -20.551 1.00 73.31 73 ASN A O 1
ATOM 568 N N . LEU A 1 74 ? 7.315 5.509 -19.022 1.00 72.69 74 LEU A N 1
ATOM 569 C CA . LEU A 1 74 ? 8.708 5.852 -19.335 1.00 72.69 74 LEU A CA 1
ATOM 570 C C . LEU A 1 74 ? 9.261 5.048 -20.517 1.00 72.69 74 LEU A C 1
ATOM 572 O O . LEU A 1 74 ? 10.295 5.425 -21.062 1.00 72.69 74 LEU A O 1
ATOM 576 N N . LEU A 1 75 ? 8.606 3.952 -20.913 1.00 77.38 75 LEU A N 1
ATOM 577 C CA . LEU A 1 75 ? 9.054 3.157 -22.051 1.00 77.38 75 LEU A CA 1
ATOM 578 C C . LEU A 1 75 ? 8.801 3.903 -23.373 1.00 77.38 75 LEU A C 1
ATOM 580 O O . LEU A 1 75 ? 7.761 4.552 -23.525 1.00 77.38 75 LEU A O 1
ATOM 584 N N . PRO A 1 76 ? 9.701 3.773 -24.365 1.00 74.81 76 PRO A N 1
ATOM 585 C CA . PRO A 1 76 ? 9.512 4.364 -25.683 1.00 74.81 76 PRO A CA 1
ATOM 586 C C . PRO A 1 76 ? 8.200 3.894 -26.328 1.00 74.81 76 PRO A C 1
ATOM 588 O O . PRO A 1 76 ? 8.034 2.708 -26.629 1.00 74.81 76 PRO A O 1
ATOM 591 N N . LEU A 1 77 ? 7.278 4.836 -26.560 1.00 69.94 77 LEU A N 1
ATOM 592 C CA . LEU A 1 77 ? 6.015 4.593 -27.273 1.00 69.94 77 LEU A CA 1
ATOM 593 C C . LEU A 1 77 ? 6.224 4.389 -28.778 1.00 69.94 77 LEU A C 1
ATOM 595 O O . LEU A 1 77 ? 5.451 3.679 -29.420 1.00 69.94 77 LEU A O 1
ATOM 599 N N . GLU A 1 78 ? 7.267 5.001 -29.335 1.00 74.81 78 GLU A N 1
ATOM 600 C CA . GLU A 1 78 ? 7.629 4.884 -30.742 1.00 74.81 78 GLU A CA 1
ATOM 601 C C . GLU A 1 78 ? 9.046 4.333 -30.883 1.00 74.81 78 GLU A C 1
ATOM 603 O O . GLU A 1 78 ? 9.966 4.728 -30.167 1.00 74.81 78 GLU A O 1
ATOM 608 N N . MET A 1 79 ? 9.213 3.406 -31.825 1.00 80.69 79 MET A N 1
ATOM 609 C CA . MET A 1 79 ? 10.517 2.838 -32.148 1.00 80.69 79 MET A CA 1
ATOM 610 C C . MET A 1 79 ? 11.269 3.787 -33.089 1.00 80.69 79 MET A C 1
ATOM 612 O O . MET A 1 79 ? 10.668 4.284 -34.051 1.00 80.69 79 MET A O 1
ATOM 616 N N . PRO A 1 80 ? 12.574 4.019 -32.874 1.00 80.31 80 PRO A N 1
ATOM 617 C CA . PRO A 1 80 ? 13.367 4.836 -33.779 1.00 80.31 80 PRO A CA 1
ATOM 618 C C . PRO A 1 80 ? 13.409 4.199 -35.173 1.00 80.31 80 PRO A C 1
ATOM 620 O O . PRO A 1 80 ? 13.657 3.002 -35.328 1.00 80.31 80 PRO A O 1
ATOM 623 N N . LYS A 1 81 ? 13.180 5.010 -36.209 1.00 78.69 81 LYS A N 1
ATOM 624 C CA . LYS A 1 81 ? 13.233 4.564 -37.607 1.00 78.69 81 LYS A CA 1
ATOM 625 C C . LYS A 1 81 ? 14.625 4.804 -38.169 1.00 78.69 81 LYS A C 1
ATOM 627 O O . LYS A 1 81 ? 14.964 5.929 -38.525 1.00 78.69 81 LYS A O 1
ATOM 632 N N . ILE A 1 82 ? 15.411 3.739 -38.283 1.00 80.31 82 ILE A N 1
ATOM 633 C CA . ILE A 1 82 ? 16.759 3.792 -38.855 1.00 80.31 82 ILE A CA 1
ATOM 634 C C . ILE A 1 82 ? 16.775 3.034 -40.179 1.00 80.31 82 ILE A C 1
ATOM 636 O O . ILE A 1 82 ? 16.318 1.898 -40.272 1.00 80.31 82 ILE A O 1
ATOM 640 N N . ALA A 1 83 ? 17.304 3.670 -41.225 1.00 80.19 83 ALA A N 1
ATOM 641 C CA . ALA A 1 83 ? 17.396 3.057 -42.544 1.00 80.19 83 ALA A CA 1
ATOM 642 C C . ALA A 1 83 ? 18.223 1.759 -42.485 1.00 80.19 83 ALA A C 1
ATOM 644 O O . ALA A 1 83 ? 19.379 1.770 -42.070 1.00 80.19 83 ALA A O 1
ATOM 645 N N . GLY A 1 84 ? 17.623 0.647 -42.916 1.00 81.62 84 GLY A N 1
ATOM 646 C CA . GLY A 1 84 ? 18.262 -0.673 -42.924 1.00 81.62 84 GLY A CA 1
ATOM 647 C C . GLY A 1 84 ? 18.109 -1.491 -41.636 1.00 81.62 84 GLY A C 1
ATOM 648 O O . GLY A 1 84 ? 18.586 -2.622 -41.607 1.00 81.62 84 GLY A O 1
ATOM 649 N N . LEU A 1 85 ? 17.432 -0.971 -40.605 1.00 79.88 85 LEU A N 1
ATOM 650 C CA . LEU A 1 85 ? 17.152 -1.675 -39.348 1.00 79.88 85 LEU A CA 1
ATOM 651 C C . LEU A 1 85 ? 15.645 -1.714 -39.070 1.00 79.88 85 LEU A C 1
ATOM 653 O O . LEU A 1 85 ? 14.957 -0.703 -39.195 1.00 79.88 85 LEU A O 1
ATOM 657 N N . ASP A 1 86 ? 15.151 -2.881 -38.659 1.00 83.00 86 ASP A N 1
ATOM 658 C CA . ASP A 1 86 ? 13.798 -3.063 -38.127 1.00 83.00 86 ASP A CA 1
ATOM 659 C C . ASP A 1 86 ? 13.902 -3.251 -36.609 1.00 83.00 86 ASP A C 1
ATOM 661 O O . ASP A 1 86 ? 14.523 -4.207 -36.139 1.00 83.00 86 ASP A O 1
ATOM 665 N N . ILE A 1 87 ? 13.386 -2.286 -35.843 1.00 81.94 87 ILE A N 1
ATOM 666 C CA . ILE A 1 87 ? 13.550 -2.210 -34.387 1.00 81.94 87 ILE A CA 1
ATOM 667 C C . ILE A 1 87 ? 12.173 -2.314 -33.736 1.00 81.94 87 ILE A C 1
ATOM 669 O O . ILE A 1 87 ? 11.284 -1.509 -34.007 1.00 81.94 87 ILE A O 1
ATOM 673 N N . ALA A 1 88 ? 12.020 -3.287 -32.839 1.00 81.31 88 ALA A N 1
ATOM 674 C CA . ALA A 1 88 ? 10.824 -3.483 -32.034 1.00 81.31 88 ALA A CA 1
ATOM 675 C C . ALA A 1 88 ? 11.203 -3.766 -30.575 1.00 81.31 88 ALA A C 1
ATOM 677 O O . ALA A 1 88 ? 12.163 -4.482 -30.296 1.00 81.31 88 ALA A O 1
ATOM 678 N N . GLY A 1 89 ? 10.417 -3.224 -29.650 1.00 78.75 89 GLY A N 1
ATOM 679 C CA . GLY A 1 89 ? 10.564 -3.403 -28.210 1.00 78.75 89 GLY A CA 1
ATOM 680 C C . GLY A 1 89 ? 9.197 -3.578 -27.560 1.00 78.75 89 GLY A C 1
ATOM 681 O O . GLY A 1 89 ? 8.211 -2.970 -27.980 1.00 78.75 89 GLY A O 1
ATOM 682 N N . LYS A 1 90 ? 9.118 -4.460 -26.567 1.00 77.50 90 LYS A N 1
ATOM 683 C CA . LYS A 1 90 ? 7.916 -4.667 -25.760 1.00 77.50 90 LYS A CA 1
ATOM 684 C C . LYS A 1 90 ? 8.332 -5.172 -24.388 1.00 77.50 90 LYS A C 1
ATOM 686 O O . LYS A 1 90 ? 9.026 -6.179 -24.306 1.00 77.50 90 LYS A O 1
ATOM 691 N N . SER A 1 91 ? 7.864 -4.508 -23.337 1.00 74.44 91 SER A N 1
ATOM 692 C CA . SER A 1 91 ? 7.993 -4.987 -21.959 1.00 74.44 91 SER A CA 1
ATOM 693 C C . SER A 1 91 ? 6.635 -5.507 -21.484 1.00 74.44 91 SER A C 1
ATOM 695 O O . SER A 1 91 ? 5.612 -4.844 -21.675 1.00 74.44 91 SER A O 1
ATOM 697 N N . ILE A 1 92 ? 6.597 -6.728 -20.946 1.00 71.31 92 ILE A N 1
ATOM 698 C CA . ILE A 1 92 ? 5.379 -7.373 -20.436 1.00 71.31 92 ILE A CA 1
ATOM 699 C C . ILE A 1 92 ? 5.594 -7.636 -18.950 1.00 71.31 92 ILE A C 1
ATOM 701 O O . ILE A 1 92 ? 6.381 -8.499 -18.577 1.00 71.31 92 ILE A O 1
ATOM 705 N N . TYR A 1 93 ? 4.883 -6.885 -18.115 1.00 65.88 93 TYR A N 1
ATOM 706 C CA . TYR A 1 93 ? 5.008 -6.951 -16.663 1.00 65.88 93 TYR A CA 1
ATOM 707 C C . TYR A 1 93 ? 4.179 -8.109 -16.089 1.00 65.88 93 TYR A C 1
ATOM 709 O O . TYR A 1 93 ? 3.080 -8.390 -16.572 1.00 65.88 93 TYR A O 1
ATOM 717 N N . CYS A 1 94 ? 4.674 -8.731 -15.016 1.00 57.22 94 CYS A N 1
ATOM 718 C CA . CYS A 1 94 ? 3.859 -9.563 -14.126 1.00 57.22 94 CYS A CA 1
ATOM 719 C C . CYS A 1 94 ? 3.176 -8.667 -13.076 1.00 57.22 94 CYS A C 1
ATOM 721 O O . CYS A 1 94 ? 3.780 -7.707 -12.603 1.00 57.22 94 CYS A O 1
ATOM 723 N N . ASP A 1 95 ? 1.938 -8.996 -12.701 1.00 53.62 95 ASP A N 1
ATOM 724 C CA . ASP A 1 95 ? 0.943 -8.165 -11.989 1.00 53.62 95 ASP A CA 1
ATOM 725 C C . ASP A 1 95 ? 1.389 -7.343 -10.750 1.00 53.62 95 ASP A C 1
ATOM 727 O O . ASP A 1 95 ? 0.633 -6.485 -10.293 1.00 53.62 95 ASP A O 1
ATOM 731 N N . GLU A 1 96 ? 2.566 -7.576 -10.158 1.00 54.25 96 GLU A N 1
ATOM 732 C CA . GLU A 1 96 ? 2.932 -7.052 -8.831 1.00 54.25 96 GLU A CA 1
ATOM 733 C C . GLU A 1 96 ? 4.195 -6.175 -8.767 1.00 54.25 96 GLU A C 1
ATOM 735 O O . GLU A 1 96 ? 4.713 -5.960 -7.678 1.00 54.25 96 GLU A O 1
ATOM 740 N N . THR A 1 97 ? 4.630 -5.564 -9.871 1.00 55.25 97 THR A N 1
ATOM 741 C CA . THR A 1 97 ? 5.840 -4.712 -9.989 1.00 55.25 97 THR A CA 1
ATOM 742 C C . THR A 1 97 ? 7.124 -5.530 -10.109 1.00 55.25 97 THR A C 1
ATOM 744 O O . THR A 1 97 ? 7.430 -6.385 -9.280 1.00 55.25 97 THR A O 1
ATOM 747 N N . GLY A 1 98 ? 7.834 -5.280 -11.201 1.00 56.22 98 GLY A N 1
ATOM 748 C CA . GLY A 1 98 ? 8.963 -6.053 -11.702 1.00 56.22 98 GLY A CA 1
ATOM 749 C C . GLY A 1 98 ? 8.937 -5.906 -13.215 1.00 56.22 98 GLY A C 1
ATOM 750 O O . GLY A 1 98 ? 7.948 -6.290 -13.845 1.00 56.22 98 GLY A O 1
ATOM 751 N N . GLY A 1 99 ? 9.939 -5.236 -13.773 1.00 62.94 99 GLY A N 1
ATOM 752 C CA . GLY A 1 99 ? 9.903 -4.835 -15.168 1.00 62.94 99 GLY A CA 1
ATOM 753 C C . GLY A 1 99 ? 11.275 -4.622 -15.758 1.00 62.94 99 GLY A C 1
ATOM 754 O O . GLY A 1 99 ? 12.102 -3.916 -15.184 1.00 62.94 99 GLY A O 1
ATOM 755 N N . ASP A 1 100 ? 11.454 -5.175 -16.947 1.00 73.56 100 ASP A N 1
ATOM 756 C CA . ASP A 1 100 ? 12.544 -4.806 -17.830 1.00 73.56 100 ASP A CA 1
ATOM 757 C C . ASP A 1 100 ? 12.258 -3.406 -18.381 1.00 73.56 100 ASP A C 1
ATOM 759 O O . ASP A 1 100 ? 11.156 -3.133 -18.877 1.00 73.56 100 ASP A O 1
ATOM 763 N N . PHE A 1 101 ? 13.243 -2.515 -18.300 1.00 74.75 101 PHE A N 1
ATOM 764 C CA . PHE A 1 101 ? 13.204 -1.220 -18.966 1.00 74.75 101 PHE A CA 1
ATOM 765 C C . PHE A 1 101 ? 14.104 -1.247 -20.197 1.00 74.75 101 PHE A C 1
ATOM 767 O O . PHE A 1 101 ? 15.166 -1.872 -20.198 1.00 74.75 101 PHE A O 1
ATOM 774 N N . TYR A 1 102 ? 13.693 -0.538 -21.241 1.00 78.94 102 TYR A N 1
ATOM 775 C CA . TYR A 1 102 ? 14.555 -0.248 -22.375 1.00 78.94 102 TYR A CA 1
ATOM 776 C C . TYR A 1 102 ? 14.367 1.198 -22.819 1.00 78.94 102 TYR A C 1
ATOM 778 O O . TYR A 1 102 ? 13.287 1.759 -22.651 1.00 78.94 102 TYR A O 1
ATOM 786 N N . ASP A 1 103 ? 15.416 1.788 -23.382 1.00 82.44 103 ASP A N 1
ATOM 787 C CA . ASP A 1 103 ? 15.390 3.142 -23.927 1.00 82.44 103 ASP A CA 1
ATOM 788 C C . ASP A 1 103 ? 16.289 3.260 -25.166 1.00 82.44 103 ASP A C 1
ATOM 790 O O . ASP A 1 103 ? 17.284 2.537 -25.312 1.00 82.44 103 ASP A O 1
ATOM 794 N N . PHE A 1 104 ? 15.930 4.181 -26.056 1.00 82.38 104 PHE A N 1
ATOM 795 C CA . PHE A 1 104 ? 16.627 4.477 -27.300 1.00 82.38 104 PHE A CA 1
ATOM 796 C C . PHE A 1 104 ? 17.189 5.894 -27.238 1.00 82.38 104 PHE A C 1
ATOM 798 O O . PHE A 1 104 ? 16.453 6.875 -27.287 1.00 82.38 104 PHE A O 1
ATOM 805 N N . ILE A 1 105 ? 18.511 6.006 -27.162 1.00 81.50 105 ILE A N 1
ATOM 806 C CA . ILE A 1 105 ? 19.199 7.286 -27.014 1.00 81.50 105 ILE A CA 1
ATOM 807 C C . ILE A 1 105 ? 19.889 7.612 -28.332 1.00 81.50 105 ILE A C 1
ATOM 809 O O . ILE A 1 105 ? 20.809 6.909 -28.759 1.00 81.50 105 ILE A O 1
ATOM 813 N N . GLU A 1 106 ? 19.477 8.700 -28.975 1.00 77.88 106 GLU A N 1
ATOM 814 C CA . GLU A 1 106 ? 20.193 9.213 -30.138 1.00 77.88 106 GLU A CA 1
ATOM 815 C C . GLU A 1 106 ? 21.516 9.846 -29.697 1.00 77.88 106 GLU A C 1
ATOM 817 O O . GLU A 1 106 ? 21.561 10.786 -28.902 1.00 77.88 106 GLU A O 1
ATOM 822 N N . VAL A 1 107 ? 22.624 9.328 -30.222 1.00 78.06 107 VAL A N 1
ATOM 823 C CA . VAL A 1 107 ? 23.967 9.824 -29.926 1.00 78.06 107 VAL A CA 1
ATOM 824 C C . VAL A 1 107 ? 24.461 10.594 -31.138 1.00 78.06 107 VAL A C 1
ATOM 826 O O . VAL A 1 107 ? 24.840 10.019 -32.156 1.00 78.06 107 VAL A O 1
ATOM 829 N N . HIS A 1 108 ? 24.464 11.918 -31.034 1.00 72.38 108 HIS A N 1
ATOM 830 C CA . HIS A 1 108 ? 24.999 12.786 -32.077 1.00 72.38 108 HIS A CA 1
ATOM 831 C C . HIS A 1 108 ? 26.487 13.031 -31.816 1.00 72.38 108 HIS A C 1
ATOM 833 O O . HIS A 1 108 ? 26.856 13.728 -30.868 1.00 72.38 108 HIS A O 1
ATOM 839 N N . ARG A 1 109 ? 27.367 12.456 -32.643 1.00 69.81 109 ARG A N 1
ATOM 840 C CA . ARG A 1 109 ? 28.800 12.788 -32.644 1.00 69.81 109 ARG A CA 1
ATOM 841 C C . ARG A 1 109 ? 29.125 13.584 -33.902 1.00 69.81 109 ARG A C 1
ATOM 843 O O . ARG A 1 109 ? 28.500 13.397 -34.936 1.00 69.81 109 ARG A O 1
ATOM 850 N N . GLN A 1 110 ? 30.131 14.457 -33.819 1.00 63.31 110 GLN A N 1
ATOM 851 C CA . GLN A 1 110 ? 30.502 15.437 -34.858 1.00 63.31 110 GLN A CA 1
ATOM 852 C C . GLN A 1 110 ? 30.719 14.872 -36.281 1.00 63.31 110 GLN A C 1
ATOM 854 O O . GLN A 1 110 ? 30.761 15.661 -37.220 1.00 63.31 110 GLN A O 1
ATOM 859 N N . ALA A 1 111 ? 30.854 13.553 -36.453 1.00 62.09 111 ALA A N 1
ATOM 860 C CA . ALA A 1 111 ? 31.004 12.903 -37.755 1.00 62.09 111 ALA A CA 1
ATOM 861 C C . ALA A 1 111 ? 29.928 11.842 -38.071 1.00 62.09 111 ALA A C 1
ATOM 863 O O . ALA A 1 111 ? 29.782 11.491 -39.237 1.00 62.09 111 ALA A O 1
ATOM 864 N N . GLU A 1 112 ? 29.175 11.335 -37.083 1.00 65.31 112 GLU A N 1
ATOM 865 C CA . GLU A 1 112 ? 28.228 10.223 -37.266 1.00 65.31 112 GLU A CA 1
ATOM 866 C C . GLU A 1 112 ? 27.075 10.283 -36.248 1.00 65.31 112 GLU A C 1
ATOM 868 O O . GLU A 1 112 ? 27.282 10.571 -35.063 1.00 65.31 112 GLU A O 1
ATOM 873 N N . ASN A 1 113 ? 25.865 9.956 -36.710 1.00 70.56 113 ASN A N 1
ATOM 874 C CA . ASN A 1 113 ? 24.714 9.691 -35.849 1.00 70.56 113 ASN A CA 1
ATOM 875 C C . ASN A 1 113 ? 24.727 8.212 -35.446 1.00 70.56 113 ASN A C 1
ATOM 877 O O . ASN A 1 113 ? 24.709 7.337 -36.310 1.00 70.56 113 ASN A O 1
ATOM 881 N N . GLY A 1 114 ? 24.743 7.936 -34.144 1.00 77.38 114 GLY A N 1
ATOM 882 C CA . GLY A 1 114 ? 24.641 6.591 -33.584 1.00 77.38 114 GLY A CA 1
ATOM 883 C C . GLY A 1 114 ? 23.352 6.402 -32.790 1.00 77.38 114 GLY A C 1
ATOM 884 O O . GLY A 1 114 ? 22.797 7.364 -32.259 1.00 77.38 114 GLY A O 1
ATOM 885 N N . LEU A 1 115 ? 22.897 5.155 -32.673 1.00 81.56 115 LEU A N 1
ATOM 886 C CA . LEU A 1 115 ? 21.815 4.769 -31.769 1.00 81.56 115 LEU A CA 1
ATOM 887 C C . LEU A 1 115 ? 22.403 4.010 -30.579 1.00 81.56 115 LEU A C 1
ATOM 889 O O . LEU A 1 115 ? 23.012 2.954 -30.750 1.00 81.56 115 LEU A O 1
ATOM 893 N N . GLY A 1 116 ? 22.217 4.547 -29.378 1.00 82.50 116 GLY A N 1
ATOM 894 C CA . GLY A 1 116 ? 22.425 3.826 -28.131 1.00 82.50 116 GLY A CA 1
ATOM 895 C C . GLY A 1 116 ? 21.144 3.105 -27.729 1.00 82.50 116 GLY A C 1
ATOM 896 O O . GLY A 1 116 ? 20.068 3.695 -27.762 1.00 82.50 116 GLY A O 1
ATOM 897 N N . ILE A 1 117 ? 21.259 1.838 -27.337 1.00 84.38 117 ILE A N 1
ATOM 898 C CA . ILE A 1 117 ? 20.148 1.065 -26.777 1.00 84.38 117 ILE A CA 1
ATOM 899 C C . ILE A 1 117 ? 20.517 0.740 -25.336 1.00 84.38 117 ILE A C 1
ATOM 901 O O . ILE A 1 117 ? 21.564 0.140 -25.085 1.00 84.38 117 ILE A O 1
ATOM 905 N N . SER A 1 118 ? 19.675 1.155 -24.397 1.00 82.75 118 SER A N 1
ATOM 906 C CA . SER A 1 118 ? 19.785 0.783 -22.990 1.00 82.75 118 SER A CA 1
ATOM 907 C C . SER A 1 118 ? 18.736 -0.274 -22.687 1.00 82.75 118 SER A C 1
ATOM 909 O O . SER A 1 118 ? 17.586 -0.107 -23.078 1.00 82.75 118 SER A O 1
ATOM 911 N N . VAL A 1 119 ? 19.124 -1.356 -22.015 1.00 82.44 119 VAL A N 1
ATOM 912 C CA . VAL A 1 119 ? 18.205 -2.373 -21.490 1.00 82.44 119 VAL A CA 1
ATOM 913 C C . VAL A 1 119 ? 18.656 -2.705 -20.078 1.00 82.44 119 VAL A C 1
ATOM 915 O O . VAL A 1 119 ? 19.844 -2.955 -19.858 1.00 82.44 119 VAL A O 1
ATOM 918 N N . GLY A 1 120 ? 17.732 -2.719 -19.126 1.00 73.62 120 GLY A N 1
ATOM 919 C CA . GLY A 1 120 ? 18.024 -3.141 -17.766 1.00 73.62 120 GLY A CA 1
ATOM 920 C C . GLY A 1 120 ? 16.870 -3.911 -17.149 1.00 73.62 120 GLY A C 1
ATOM 921 O O . GLY A 1 120 ? 15.707 -3.549 -17.299 1.00 73.62 120 GLY A O 1
ATOM 922 N N . ASP A 1 121 ? 17.228 -4.977 -16.447 1.00 73.19 121 ASP A N 1
ATOM 923 C CA . ASP A 1 121 ? 16.319 -5.789 -15.646 1.00 73.19 121 ASP A CA 1
ATOM 924 C C . ASP A 1 121 ? 16.264 -5.202 -14.229 1.00 73.19 121 ASP A C 1
ATOM 926 O O . ASP A 1 121 ? 17.295 -5.033 -13.561 1.00 73.19 121 ASP A O 1
ATOM 930 N N . VAL A 1 122 ? 15.064 -4.849 -13.773 1.00 62.72 122 VAL A N 1
ATOM 931 C CA . VAL A 1 122 ? 14.846 -4.444 -12.386 1.00 62.72 122 VAL A CA 1
ATOM 932 C C . VAL A 1 122 ? 14.621 -5.704 -11.556 1.00 62.72 122 VAL A C 1
ATOM 934 O O . VAL A 1 122 ? 13.505 -6.205 -11.433 1.00 62.72 122 VAL A O 1
ATOM 937 N N . SER A 1 123 ? 15.698 -6.177 -10.925 1.00 47.91 123 SER A N 1
ATOM 938 C CA . SER A 1 123 ? 15.660 -7.305 -9.991 1.00 47.91 123 SER A CA 1
ATOM 939 C C . SER A 1 123 ? 14.688 -7.044 -8.835 1.00 47.91 123 SER A C 1
ATOM 941 O O . SER A 1 123 ? 15.004 -6.333 -7.877 1.00 47.91 123 SER A O 1
ATOM 943 N N . GLY A 1 124 ? 13.545 -7.720 -8.876 1.00 50.00 124 GLY A N 1
ATOM 944 C CA . GLY A 1 124 ? 12.621 -7.849 -7.760 1.00 50.00 124 GLY A CA 1
ATOM 945 C C . GLY A 1 124 ? 11.178 -7.982 -8.233 1.00 50.00 124 GLY A C 1
ATOM 946 O O . GLY A 1 124 ? 10.736 -7.258 -9.117 1.00 50.00 124 GLY A O 1
ATOM 947 N N . HIS A 1 125 ? 10.437 -8.901 -7.618 1.00 51.19 125 HIS A N 1
ATOM 948 C CA . HIS A 1 125 ? 9.005 -9.063 -7.844 1.00 51.19 125 HIS A CA 1
ATOM 949 C C . HIS A 1 125 ? 8.228 -8.672 -6.584 1.00 51.19 125 HIS A C 1
ATOM 951 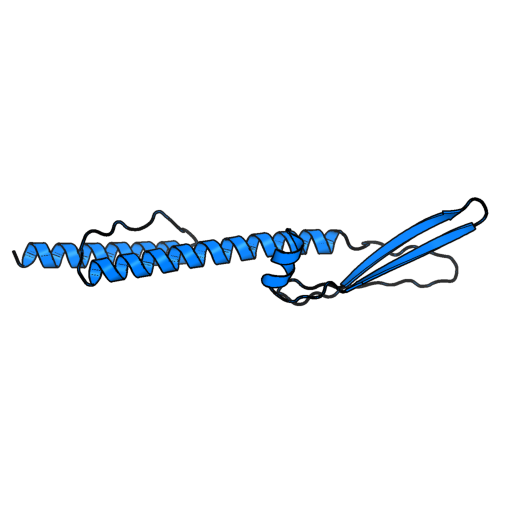O O . HIS A 1 125 ? 8.625 -8.993 -5.457 1.00 51.19 125 HIS A O 1
ATOM 957 N N . GLY A 1 126 ? 7.084 -8.023 -6.761 1.00 51.81 126 GLY A N 1
ATOM 958 C CA . GLY A 1 126 ? 6.164 -7.751 -5.665 1.00 51.81 126 GLY A CA 1
ATOM 959 C C . GLY A 1 126 ? 6.448 -6.459 -4.900 1.00 51.81 126 GLY A C 1
ATOM 960 O O . GLY A 1 126 ? 7.333 -5.667 -5.214 1.00 51.81 126 GLY A O 1
ATOM 961 N N . ILE A 1 127 ? 5.696 -6.281 -3.813 1.00 51.66 127 ILE A N 1
ATOM 962 C CA . ILE A 1 127 ? 5.677 -5.075 -2.964 1.00 51.66 127 ILE A CA 1
ATOM 963 C C . ILE A 1 127 ? 7.078 -4.675 -2.454 1.00 51.66 127 ILE A C 1
ATOM 965 O O . ILE A 1 127 ? 7.358 -3.491 -2.274 1.00 51.66 127 ILE A O 1
ATOM 969 N N . SER A 1 128 ? 7.973 -5.645 -2.245 1.00 50.03 128 SER A N 1
ATOM 970 C CA . SER A 1 128 ? 9.338 -5.412 -1.757 1.00 50.03 128 SER A CA 1
ATOM 971 C C . SER A 1 128 ? 10.266 -4.740 -2.775 1.00 50.03 128 SER A C 1
ATOM 973 O O . SER A 1 128 ? 11.130 -3.973 -2.362 1.00 50.03 128 SER A O 1
ATOM 975 N N . ALA A 1 129 ? 10.094 -4.985 -4.077 1.00 52.22 129 ALA A N 1
ATOM 976 C CA . ALA A 1 129 ? 10.951 -4.415 -5.120 1.00 52.22 129 ALA A CA 1
ATOM 977 C C . ALA A 1 129 ? 10.665 -2.925 -5.334 1.00 52.22 129 ALA A C 1
ATOM 979 O O . ALA A 1 129 ? 11.570 -2.095 -5.398 1.00 52.22 129 ALA A O 1
ATOM 980 N N . ALA A 1 130 ? 9.386 -2.565 -5.343 1.00 46.53 130 ALA A N 1
ATOM 981 C CA . ALA A 1 130 ? 8.966 -1.186 -5.513 1.00 46.53 130 ALA A CA 1
ATOM 982 C C . ALA A 1 130 ? 9.156 -0.312 -4.256 1.00 46.53 130 ALA A C 1
ATOM 984 O O . ALA A 1 130 ? 9.288 0.902 -4.379 1.00 46.53 130 ALA A O 1
ATOM 985 N N . LEU A 1 131 ? 9.256 -0.907 -3.059 1.00 49.31 131 LEU A N 1
ATOM 986 C CA . LEU A 1 131 ? 9.742 -0.201 -1.864 1.00 49.31 131 LEU A CA 1
ATOM 987 C C . LEU A 1 131 ? 11.247 0.101 -1.936 1.00 49.31 131 LEU A C 1
ATOM 989 O O . LEU A 1 131 ? 11.666 1.137 -1.434 1.00 49.31 131 LEU A O 1
ATOM 993 N N . LEU A 1 132 ? 12.042 -0.764 -2.577 1.00 45.97 132 LEU A N 1
ATOM 994 C CA . LEU A 1 132 ? 13.485 -0.565 -2.744 1.00 45.97 132 LEU A CA 1
ATOM 995 C C . LEU A 1 132 ? 13.802 0.557 -3.745 1.00 45.97 132 LEU A C 1
ATOM 997 O O . LEU A 1 132 ? 14.800 1.243 -3.583 1.00 45.97 132 LEU A O 1
ATOM 1001 N N . MET A 1 133 ? 12.936 0.777 -4.740 1.00 38.53 133 MET A N 1
ATOM 1002 C CA . MET A 1 133 ? 13.088 1.860 -5.721 1.00 38.53 133 MET A CA 1
ATOM 1003 C C . MET A 1 133 ? 12.711 3.257 -5.191 1.00 38.53 133 MET A C 1
ATOM 1005 O O . MET A 1 133 ? 13.026 4.254 -5.835 1.00 38.53 133 MET A O 1
ATOM 1009 N N . ALA A 1 134 ? 12.013 3.342 -4.053 1.00 39.12 134 ALA A N 1
ATOM 1010 C CA . ALA A 1 134 ? 11.557 4.601 -3.454 1.00 39.12 134 ALA A CA 1
ATOM 1011 C C . ALA A 1 134 ? 12.527 5.187 -2.403 1.00 39.12 134 ALA A C 1
ATOM 1013 O O . ALA A 1 134 ? 12.217 6.216 -1.796 1.00 39.12 134 ALA A O 1
ATOM 1014 N N . THR A 1 135 ? 13.677 4.545 -2.189 1.00 38.03 135 THR A N 1
ATOM 1015 C CA . THR A 1 135 ? 14.789 4.997 -1.329 1.00 38.03 135 THR A CA 1
ATOM 1016 C C . THR A 1 135 ? 16.053 5.119 -2.149 1.00 38.03 135 THR A C 1
ATOM 1018 O O . THR A 1 135 ? 16.747 6.144 -1.977 1.00 38.03 135 THR A O 1
#

Sequence (135 aa):
LIKIVTGRTVSSIKDISLAADGIAQGNFGKLLPVKTQDEVGELTRSFNKMMFQLKDRIRIKQALNVAMEVQQNLLPLEMPKIAGLDIAGKSIYCDETGGDFYDFIEVHRQAENGLGISVGDVSGHGISAALLMAT

Secondary structure (DSSP, 8-state):
-HHHHHHHHHHHHHHHHHHHHHHHTT---PPPP---SSHHHHHHHHHHHHHHHHHHHHHHHHHHHHHHHHHHHTS-SS----TT----------TTS--EEEEEEEEEETTEEEEEEEEEE----SHHHHHHTT-

Radius of gyration: 26.68 Å; chains: 1; bounding box: 60×26×80 Å

Foldseek 3Di:
DVVVVVVVLVVLVVVLVVCVVCVVVVNLDDQDDQPDPDPSSVVSVVSSVVSVVVNVVVVLQVVQVVVVVVQVVPADPDDDDDPPDDDDDDWDDDPADWIKHKDWDFDDDPPDIDIDIDIDGQPDGHSVSVVVVVD

pLDDT: mean 76.2, std 13.59, range [38.03, 94.12]